Protein AF-A0A2W2F2C0-F1 (afdb_monomer)

Foldseek 3Di:
DPDPPDQQDLVVCCVVVVHDSVVCVDPPNVVVSVVVNVCNVCVVVVCVVVVVDDDPVRVVVVVVVVVVVVVVVVVVVVVVVVVVVVVVVVVVCVVVVVVVVVVVVVVVVVVVVVVVVVVVVVVVVVVVVVVVVVVVVVVVVVVVVVVVVVCVVPPPDPPPDPPDDDDDDDDDDD

Secondary structure (DSSP, 8-state):
---TTS---HHHHHHHHT--HHHHTSTTHHHHHHHHHHHHHHHHHHHHHTT-S--HHHHHHHHHHHHHHHHHHHHHHHHHHHHHHHHHHHHHHHHHHHHHHHHHHHHHHHHHHHHHHHHHHHHHHHHHHHHHHHHHHHHHHHHHHHHHHHHHHTS--S-S-SS-----------

Structure (mmCIF, N/CA/C/O backbone):
data_AF-A0A2W2F2C0-F1
#
_entry.id   AF-A0A2W2F2C0-F1
#
loop_
_atom_site.group_PDB
_atom_site.id
_atom_site.type_symbol
_atom_site.label_atom_id
_atom_site.label_alt_id
_atom_site.label_comp_id
_atom_site.label_asym_id
_atom_site.label_entity_id
_atom_site.label_seq_id
_atom_site.pdbx_PDB_ins_code
_atom_site.Cartn_x
_atom_site.Cartn_y
_atom_site.Cartn_z
_atom_site.occupancy
_atom_site.B_iso_or_equiv
_atom_site.auth_seq_id
_atom_site.auth_comp_id
_atom_site.auth_asym_id
_atom_site.auth_atom_id
_atom_site.pdbx_PDB_model_num
ATOM 1 N N . MET A 1 1 ? -12.222 7.200 67.968 1.00 40.12 1 MET A N 1
ATOM 2 C CA . MET A 1 1 ? -13.544 7.334 67.330 1.00 40.12 1 MET A CA 1
ATOM 3 C C . MET A 1 1 ? -13.789 5.967 66.723 1.00 40.12 1 MET A C 1
ATOM 5 O O . MET A 1 1 ? -12.888 5.513 66.036 1.00 40.12 1 MET A O 1
ATOM 9 N N . LEU A 1 2 ? -14.840 5.236 67.111 1.00 47.69 2 LEU A N 1
ATOM 10 C CA . LEU A 1 2 ? -15.129 3.963 66.440 1.00 47.69 2 LEU A CA 1
ATOM 11 C C . LEU A 1 2 ? -15.530 4.327 65.010 1.00 47.69 2 LEU A C 1
ATOM 13 O O . LEU A 1 2 ? -16.511 5.050 64.831 1.00 47.69 2 LEU A O 1
ATOM 17 N N . ASP A 1 3 ? -14.733 3.914 64.030 1.00 45.66 3 ASP A N 1
ATOM 18 C CA . ASP A 1 3 ? -15.129 4.013 62.632 1.00 45.66 3 ASP A CA 1
ATOM 19 C C . ASP A 1 3 ? -16.393 3.166 62.450 1.00 45.66 3 ASP A C 1
ATOM 21 O O . ASP A 1 3 ? -16.536 2.104 63.059 1.00 45.66 3 ASP A O 1
ATOM 25 N N . ALA A 1 4 ? -17.338 3.647 61.641 1.00 54.66 4 ALA A N 1
ATOM 26 C CA . ALA A 1 4 ? -18.692 3.096 61.516 1.00 54.66 4 ALA A CA 1
ATOM 27 C C . ALA A 1 4 ? -18.769 1.623 61.034 1.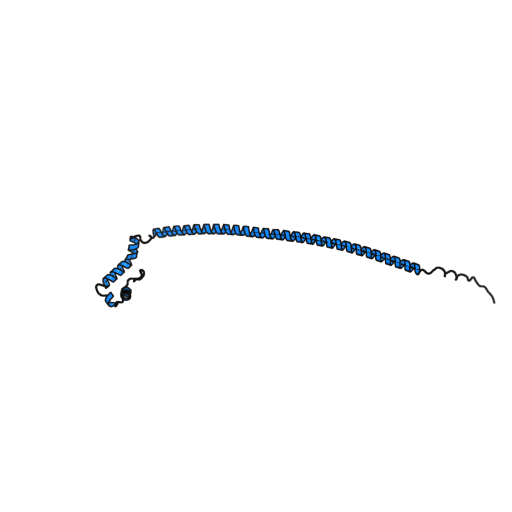00 54.66 4 ALA A C 1
ATOM 29 O O . ALA A 1 4 ? -19.865 1.097 60.862 1.00 54.66 4 ALA A O 1
ATOM 30 N N . ALA A 1 5 ? -17.630 0.958 60.824 1.00 56.72 5 ALA A N 1
ATOM 31 C CA . ALA A 1 5 ? -17.511 -0.405 60.317 1.00 56.72 5 ALA A CA 1
ATOM 32 C C . ALA A 1 5 ? -17.050 -1.448 61.359 1.00 56.72 5 ALA A C 1
ATOM 34 O O . ALA A 1 5 ? -17.095 -2.640 61.055 1.00 56.72 5 ALA A O 1
ATOM 35 N N . ASP A 1 6 ? -16.635 -1.052 62.570 1.00 70.88 6 ASP A N 1
ATOM 36 C CA . ASP A 1 6 ? -16.140 -2.014 63.566 1.00 70.88 6 ASP A CA 1
ATOM 37 C C . ASP A 1 6 ? -17.275 -2.607 64.432 1.00 70.88 6 ASP A C 1
ATOM 39 O O . ASP A 1 6 ? -18.140 -1.874 64.933 1.00 70.88 6 ASP A O 1
ATOM 43 N N . PRO A 1 7 ? -17.301 -3.939 64.655 1.00 78.38 7 PRO A N 1
ATOM 44 C CA . PRO A 1 7 ? -18.329 -4.574 65.470 1.00 78.38 7 PRO A CA 1
ATOM 45 C C . PRO A 1 7 ? -18.177 -4.174 66.943 1.00 78.38 7 PRO A C 1
ATOM 47 O O . PRO A 1 7 ? -17.118 -4.353 67.557 1.00 78.38 7 PRO A O 1
ATOM 50 N N . ILE A 1 8 ? -19.262 -3.671 67.537 1.00 82.81 8 ILE A N 1
ATOM 51 C CA . ILE A 1 8 ? -19.337 -3.369 68.964 1.00 82.81 8 ILE A CA 1
ATOM 52 C C . ILE A 1 8 ? -19.198 -4.699 69.704 1.00 82.81 8 ILE A C 1
ATOM 54 O O . ILE A 1 8 ? -20.028 -5.595 69.597 1.00 82.81 8 ILE A O 1
ATOM 58 N N . THR A 1 9 ? -18.105 -4.848 70.441 1.00 86.88 9 THR A N 1
ATOM 59 C CA . THR A 1 9 ? -17.832 -6.013 71.286 1.00 86.88 9 THR A CA 1
ATOM 60 C C . THR A 1 9 ? -17.214 -5.539 72.591 1.00 86.88 9 THR A C 1
ATOM 62 O O . THR A 1 9 ? -16.567 -4.492 72.634 1.00 86.88 9 THR A O 1
ATOM 65 N N . PHE A 1 10 ? -17.348 -6.328 73.657 1.00 85.38 10 PHE A N 1
ATOM 66 C CA . PHE A 1 10 ? -16.730 -6.032 74.956 1.00 85.38 10 PHE A CA 1
ATOM 67 C C . PHE A 1 10 ? -15.228 -5.730 74.836 1.00 85.38 10 PHE A C 1
ATOM 69 O O . PHE A 1 10 ? -14.727 -4.775 75.427 1.00 85.38 10 PHE A O 1
ATOM 76 N N . ALA A 1 11 ? -14.513 -6.499 74.011 1.00 85.69 11 ALA A N 1
ATOM 77 C CA . ALA A 1 11 ? -13.087 -6.300 73.770 1.00 85.69 11 ALA A CA 1
ATOM 78 C C . ALA A 1 11 ? -12.789 -4.995 73.011 1.00 85.69 11 ALA A C 1
ATOM 80 O O . ALA A 1 11 ? -11.823 -4.304 73.342 1.00 85.69 11 ALA A O 1
ATOM 81 N N . ALA A 1 12 ? -13.614 -4.639 72.021 1.00 84.56 12 ALA A N 1
ATOM 82 C CA . ALA A 1 12 ? -13.472 -3.385 71.285 1.00 84.56 12 ALA A CA 1
ATOM 83 C C . ALA A 1 12 ? -13.727 -2.171 72.190 1.00 84.56 12 ALA A C 1
ATOM 85 O O . ALA A 1 12 ? -12.943 -1.222 72.179 1.00 84.56 12 ALA A O 1
ATOM 86 N N . VAL A 1 13 ? -14.759 -2.232 73.038 1.00 86.12 13 VAL A N 1
ATOM 87 C CA . VAL A 1 13 ? -15.085 -1.162 73.992 1.00 86.12 13 VAL A CA 1
ATOM 88 C C . VAL A 1 13 ? -13.973 -0.994 75.031 1.00 86.12 13 VAL A C 1
ATOM 90 O O . VAL A 1 13 ? -13.520 0.129 75.250 1.00 86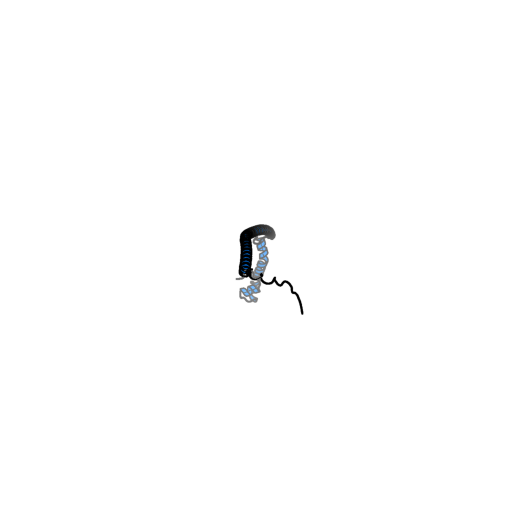.12 13 VAL A O 1
ATOM 93 N N . ALA A 1 14 ? -13.459 -2.091 75.604 1.00 85.62 14 ALA A N 1
ATOM 94 C CA . ALA A 1 14 ? -12.345 -2.055 76.559 1.00 85.62 14 ALA A CA 1
ATOM 95 C C . ALA A 1 14 ? -11.095 -1.391 75.960 1.00 85.62 14 ALA A C 1
ATOM 97 O O . ALA A 1 14 ? -10.494 -0.497 76.558 1.00 85.62 14 ALA A O 1
ATOM 98 N N . ARG A 1 15 ? -10.738 -1.797 74.734 1.00 85.19 15 ARG A N 1
ATOM 99 C CA . ARG A 1 15 ? -9.576 -1.281 74.004 1.00 85.19 15 ARG A CA 1
ATOM 100 C C . ARG A 1 15 ? -9.729 0.200 73.663 1.00 85.19 15 ARG A C 1
ATOM 102 O O . ARG A 1 15 ? -8.793 0.969 73.866 1.00 85.19 15 ARG A O 1
ATOM 109 N N . GLN A 1 16 ? -10.898 0.601 73.168 1.00 85.12 16 GLN A N 1
ATOM 110 C CA . GLN A 1 16 ? -11.147 1.968 72.712 1.00 85.12 16 GLN A CA 1
ATOM 111 C C . GLN A 1 16 ? -11.254 2.960 73.874 1.00 85.12 16 GLN A C 1
ATOM 113 O O . GLN A 1 16 ? -10.740 4.075 73.775 1.00 85.12 16 GLN A O 1
ATOM 118 N N . ALA A 1 17 ? -11.897 2.558 74.971 1.00 85.12 17 ALA A N 1
ATOM 119 C CA . ALA A 1 17 ? -12.020 3.374 76.175 1.00 85.12 17 ALA A CA 1
ATOM 120 C C . ALA A 1 17 ? -10.771 3.309 77.074 1.00 85.12 17 ALA A C 1
ATOM 122 O O . ALA A 1 17 ? -10.697 4.040 78.057 1.00 85.12 17 ALA A O 1
ATOM 123 N N . LYS A 1 18 ? -9.779 2.468 76.729 1.00 86.38 18 LYS A N 1
ATOM 124 C CA . LYS A 1 18 ? -8.557 2.216 77.516 1.00 86.38 18 LYS A CA 1
ATOM 125 C C . LYS A 1 18 ? -8.862 1.809 78.963 1.00 86.38 18 LYS A C 1
ATOM 127 O O . LYS A 1 18 ? -8.175 2.225 79.893 1.00 86.38 18 LYS A O 1
ATOM 132 N N . VAL A 1 19 ? -9.897 0.995 79.144 1.00 88.06 19 VAL A N 1
ATOM 133 C CA . VAL A 1 19 ? -10.328 0.486 80.452 1.00 88.06 19 VAL A CA 1
ATOM 134 C C . VAL A 1 19 ? -10.021 -1.001 80.583 1.00 88.06 19 VAL A C 1
ATOM 136 O O . VAL A 1 19 ? -9.857 -1.712 79.590 1.00 88.06 19 VAL A O 1
ATOM 139 N N . SER A 1 20 ? -9.936 -1.484 81.822 1.00 85.31 20 SER A N 1
ATOM 140 C CA . SER A 1 20 ? -9.737 -2.907 82.083 1.00 85.31 20 SER A CA 1
ATOM 141 C C . SER A 1 20 ? -10.951 -3.715 81.619 1.00 85.31 20 SER A C 1
ATOM 143 O O . SER A 1 20 ? -12.096 -3.287 81.763 1.00 85.31 20 SER A O 1
ATOM 145 N N . THR A 1 21 ? -10.709 -4.921 81.100 1.00 82.69 21 THR A N 1
ATOM 146 C CA . THR A 1 21 ? -11.768 -5.836 80.643 1.00 82.69 21 THR A CA 1
ATOM 147 C C . THR A 1 21 ? -12.803 -6.110 81.736 1.00 82.69 21 THR A C 1
ATOM 149 O O . THR A 1 21 ? -13.981 -6.261 81.438 1.00 82.69 21 THR A O 1
ATOM 152 N N . TRP A 1 22 ? -12.387 -6.115 83.005 1.00 85.38 22 TRP A N 1
ATOM 153 C CA . TRP A 1 22 ? -13.271 -6.347 84.148 1.00 85.38 22 TRP A CA 1
ATOM 154 C C . TRP A 1 22 ? -14.318 -5.236 84.332 1.00 85.38 22 TRP A C 1
ATOM 156 O O . TRP A 1 22 ? -15.466 -5.533 84.640 1.00 85.38 22 TRP A O 1
ATOM 166 N N . LEU A 1 23 ? -13.965 -3.973 84.050 1.00 84.50 23 LEU A N 1
ATOM 167 C CA . LEU A 1 23 ? -14.891 -2.837 84.152 1.00 84.50 23 LEU A CA 1
ATOM 168 C C . LEU A 1 23 ? -16.011 -2.902 83.103 1.00 84.50 23 LEU A C 1
ATOM 170 O O . LEU A 1 23 ? -17.126 -2.458 83.344 1.00 84.50 23 LEU A O 1
ATOM 174 N N . VAL A 1 24 ? -15.724 -3.486 81.942 1.00 85.56 24 VAL A N 1
ATOM 175 C CA . VAL A 1 24 ? -16.688 -3.633 80.842 1.00 85.56 24 VAL A CA 1
ATOM 176 C C . VAL A 1 24 ? -17.744 -4.706 81.155 1.00 85.56 24 VAL A C 1
ATOM 178 O O . VAL A 1 24 ? -18.848 -4.665 80.619 1.00 85.56 24 VAL A O 1
ATOM 181 N N . TYR A 1 25 ? -17.429 -5.635 82.062 1.00 87.31 25 TYR A N 1
ATOM 182 C CA . TYR A 1 25 ? -18.364 -6.635 82.588 1.00 87.31 25 TYR A CA 1
ATOM 183 C C . TYR A 1 25 ? -19.029 -6.221 83.908 1.00 87.31 25 TYR A C 1
ATOM 185 O O . TYR A 1 25 ? -19.814 -6.999 84.450 1.00 87.31 25 TYR A O 1
ATOM 193 N N . ALA A 1 26 ? -18.733 -5.025 84.424 1.00 87.19 26 ALA A N 1
ATOM 194 C CA . ALA A 1 26 ? -19.378 -4.514 85.623 1.00 87.19 26 ALA A CA 1
ATOM 195 C C . ALA A 1 26 ? -20.871 -4.247 85.375 1.00 87.19 26 ALA A C 1
ATOM 197 O O . ALA A 1 26 ? -21.286 -3.870 84.272 1.00 87.19 26 ALA A O 1
ATOM 198 N N . GLU A 1 27 ? -21.661 -4.430 86.429 1.00 76.06 27 GLU A N 1
ATOM 199 C CA . GLU A 1 27 ? -23.097 -4.161 86.435 1.00 76.06 27 GLU A CA 1
ATOM 200 C C . GLU A 1 27 ? -23.360 -2.684 86.093 1.00 76.06 27 GLU A C 1
ATOM 202 O O . GLU A 1 27 ? -22.660 -1.779 86.552 1.00 76.06 27 GLU A O 1
ATOM 207 N N . GLY A 1 28 ? -24.320 -2.437 85.207 1.00 81.50 28 GLY A N 1
ATOM 208 C CA . GLY A 1 28 ? -24.605 -1.140 84.601 1.00 81.50 28 GLY A CA 1
ATOM 209 C C . GLY A 1 28 ? -23.916 -0.945 83.248 1.00 81.50 28 GLY A C 1
ATOM 210 O O . GLY A 1 28 ? -24.564 -0.528 82.290 1.00 81.50 28 GLY A O 1
ATOM 211 N N . VAL A 1 29 ? -22.620 -1.244 83.119 1.00 83.62 29 VAL A N 1
ATOM 212 C CA . VAL A 1 29 ? -21.870 -1.035 81.860 1.00 83.62 29 VAL A CA 1
ATOM 213 C C . VAL A 1 29 ? -22.138 -2.162 80.868 1.00 83.62 29 VAL A C 1
ATOM 215 O O . VAL A 1 29 ? -22.337 -1.915 79.674 1.00 83.62 29 VAL A O 1
ATOM 218 N N . ARG A 1 30 ? -22.199 -3.396 81.371 1.00 86.69 30 ARG A N 1
ATOM 219 C CA . ARG A 1 30 ? -22.478 -4.589 80.575 1.00 86.69 30 ARG A CA 1
ATOM 220 C C . ARG A 1 30 ? -23.792 -4.464 79.806 1.00 86.69 30 ARG A C 1
ATOM 222 O O . ARG A 1 30 ? -23.822 -4.716 78.606 1.00 86.69 30 ARG A O 1
ATOM 229 N N . GLU A 1 31 ? -24.859 -4.024 80.464 1.00 85.88 31 GLU A N 1
ATOM 230 C CA . GLU A 1 31 ? -26.200 -3.914 79.887 1.00 85.88 31 GLU A CA 1
ATOM 231 C C . GLU A 1 31 ? -26.235 -2.882 78.758 1.00 85.88 31 GLU A C 1
ATOM 233 O O . GLU A 1 31 ? -26.890 -3.099 77.741 1.00 85.88 31 GLU A O 1
ATOM 238 N N . HIS A 1 32 ? -25.496 -1.779 78.897 1.00 84.62 32 HIS A N 1
ATOM 239 C CA . HIS A 1 32 ? -25.416 -0.749 77.861 1.00 84.62 32 HIS A CA 1
ATOM 240 C C . HIS A 1 32 ? -24.660 -1.250 76.630 1.00 84.62 32 HIS A C 1
ATOM 242 O O . HIS A 1 32 ? -25.055 -0.953 75.502 1.00 84.62 32 HIS A O 1
ATOM 248 N N . ILE A 1 33 ? -23.613 -2.051 76.831 1.00 84.38 33 ILE A N 1
ATOM 249 C CA . ILE A 1 33 ? -22.855 -2.660 75.736 1.00 84.38 33 ILE A CA 1
ATOM 250 C C . ILE A 1 33 ? -23.691 -3.736 75.049 1.00 84.38 33 ILE A C 1
ATOM 252 O O . ILE A 1 33 ? -23.786 -3.727 73.827 1.00 84.38 33 ILE A O 1
ATOM 256 N N . GLU A 1 34 ? -24.381 -4.598 75.798 1.00 86.81 34 GLU A N 1
ATOM 257 C CA . GLU A 1 34 ? -25.298 -5.591 75.226 1.00 86.81 34 GLU A CA 1
ATOM 258 C C . GLU A 1 34 ? -26.453 -4.928 74.457 1.00 86.81 34 GLU A C 1
ATOM 260 O O . GLU A 1 34 ? -26.835 -5.396 73.384 1.00 86.81 34 GLU A O 1
ATOM 265 N N . GLN A 1 35 ? -26.997 -3.814 74.956 1.00 84.00 35 GLN A N 1
ATOM 266 C CA . GLN A 1 35 ? -28.013 -3.035 74.243 1.00 84.00 35 GLN A CA 1
ATOM 267 C C . GLN A 1 35 ? -27.455 -2.380 72.975 1.00 84.00 35 GLN A C 1
ATOM 269 O O . GLN A 1 35 ? -28.128 -2.390 71.945 1.00 84.00 35 GLN A O 1
ATOM 274 N N . ALA A 1 36 ? -26.237 -1.837 73.016 1.00 82.94 36 ALA A N 1
ATOM 275 C CA . ALA A 1 36 ? -25.579 -1.265 71.844 1.00 82.94 36 ALA A CA 1
ATOM 276 C C . ALA A 1 36 ? -25.277 -2.335 70.780 1.00 82.94 36 ALA A C 1
ATOM 278 O O . ALA A 1 36 ? -25.522 -2.103 69.598 1.00 82.94 36 ALA A O 1
ATOM 279 N N . MET A 1 37 ? -24.843 -3.528 71.200 1.00 84.19 37 MET A N 1
ATOM 280 C CA . MET A 1 37 ? -24.651 -4.690 70.326 1.00 84.19 37 MET A CA 1
ATOM 281 C C . MET A 1 37 ? -25.955 -5.111 69.643 1.00 84.19 37 MET A C 1
ATOM 283 O O . MET A 1 37 ? -25.976 -5.315 68.432 1.00 84.19 37 MET A O 1
ATOM 287 N N . LYS A 1 38 ? -27.061 -5.187 70.398 1.00 83.56 38 LYS A N 1
ATOM 288 C CA . LYS A 1 38 ? -28.390 -5.494 69.843 1.00 83.56 38 LYS A CA 1
ATOM 289 C C . LYS A 1 38 ? -28.835 -4.438 68.827 1.00 83.56 38 LYS A C 1
ATOM 291 O O . LYS A 1 38 ? -29.233 -4.786 67.724 1.00 83.56 38 LYS A O 1
ATOM 296 N N . ARG A 1 39 ? -28.667 -3.149 69.142 1.00 79.88 39 ARG A N 1
ATOM 297 C CA . ARG A 1 39 ? -28.996 -2.047 68.218 1.00 79.88 39 ARG A CA 1
ATOM 298 C C . ARG A 1 39 ? -28.167 -2.080 66.930 1.00 79.88 39 ARG A C 1
ATOM 300 O O . ARG A 1 39 ? -28.717 -1.796 65.874 1.00 79.88 39 ARG A O 1
ATOM 307 N N . GLN A 1 40 ? -26.880 -2.434 66.994 1.00 79.69 40 GLN A N 1
ATOM 308 C CA . GLN A 1 40 ? -26.039 -2.580 65.798 1.00 79.69 40 GLN A CA 1
ATOM 309 C C . GLN A 1 40 ? -26.450 -3.795 64.953 1.00 79.69 40 GLN A C 1
ATOM 311 O O . GLN A 1 40 ? -26.448 -3.710 63.729 1.00 79.69 40 GLN A O 1
ATOM 316 N N . ALA A 1 41 ? -26.845 -4.902 65.587 1.00 78.69 41 ALA A N 1
ATOM 317 C CA . ALA A 1 41 ? -27.360 -6.078 64.884 1.00 78.69 41 ALA A CA 1
ATOM 318 C C . ALA A 1 41 ? -28.718 -5.813 64.202 1.00 78.69 41 ALA A C 1
ATOM 320 O O . ALA A 1 41 ? -28.968 -6.326 63.112 1.00 78.69 41 ALA A O 1
ATOM 321 N N . ASP A 1 42 ? -29.562 -4.974 64.808 1.00 76.00 42 ASP A N 1
ATOM 322 C CA . ASP A 1 42 ? -30.883 -4.606 64.284 1.00 76.00 42 ASP A CA 1
ATOM 323 C C . ASP A 1 42 ? -30.845 -3.436 63.275 1.00 76.00 42 ASP A C 1
ATOM 325 O O . ASP A 1 42 ? -31.810 -3.220 62.535 1.00 76.00 42 ASP A O 1
ATOM 329 N N . ALA A 1 43 ? -29.734 -2.694 63.199 1.00 70.12 43 ALA A N 1
ATOM 330 C CA . ALA A 1 43 ? -29.526 -1.572 62.278 1.00 70.12 43 ALA A CA 1
ATOM 331 C C . ALA A 1 43 ? -29.840 -1.883 60.795 1.00 70.12 43 ALA A C 1
ATOM 333 O O . ALA A 1 43 ? -30.621 -1.131 60.208 1.00 70.12 43 ALA A O 1
ATOM 334 N N . PRO A 1 44 ? -29.362 -2.988 60.178 1.00 66.69 44 PRO A N 1
ATOM 335 C CA . PRO A 1 44 ? -29.665 -3.289 58.772 1.00 66.69 44 PRO A CA 1
ATOM 336 C C . PRO A 1 44 ? -31.161 -3.518 58.499 1.00 66.69 44 PRO A C 1
ATOM 338 O O . PRO A 1 44 ? -31.660 -3.172 57.428 1.00 66.69 44 PRO A O 1
ATOM 341 N N . LEU A 1 45 ? -31.912 -4.058 59.466 1.00 63.34 45 LEU A N 1
ATOM 342 C CA . LEU A 1 45 ? -33.369 -4.204 59.355 1.00 63.34 45 LEU A CA 1
ATOM 343 C C . LEU A 1 45 ? -34.083 -2.854 59.508 1.00 63.34 45 LEU A C 1
ATOM 345 O O . LEU A 1 45 ? -35.126 -2.621 58.890 1.00 63.34 45 LEU A O 1
ATOM 349 N N . HIS A 1 46 ? -33.524 -1.954 60.317 1.00 61.72 46 HIS A N 1
ATOM 350 C CA . HIS A 1 46 ? -34.054 -0.610 60.511 1.00 61.72 46 HIS A CA 1
ATOM 351 C C . HIS A 1 46 ? -33.831 0.290 59.292 1.00 61.72 46 HIS A C 1
ATOM 353 O O . HIS A 1 46 ? -34.750 1.004 58.897 1.00 61.72 46 HIS A O 1
ATOM 359 N N . GLU A 1 47 ? -32.666 0.205 58.651 1.00 61.84 47 GLU A N 1
ATOM 360 C CA . GLU A 1 47 ? -32.340 0.936 57.420 1.00 61.84 47 GLU A CA 1
ATOM 361 C C . GLU A 1 47 ? -33.200 0.488 56.229 1.00 61.84 47 GLU A C 1
ATOM 363 O O . GLU A 1 47 ? -33.633 1.319 55.428 1.00 61.84 47 GLU A O 1
ATOM 368 N N . GLN A 1 48 ? -33.521 -0.808 56.141 1.00 59.97 48 GLN A N 1
ATOM 369 C CA . GLN A 1 48 ? -34.476 -1.342 55.160 1.00 59.97 48 GLN A CA 1
ATOM 370 C C . GLN A 1 48 ? -35.902 -0.829 55.398 1.00 59.97 48 GLN A C 1
ATOM 372 O O . GLN A 1 48 ? -36.587 -0.449 54.450 1.00 59.97 48 GLN A O 1
ATOM 377 N N . ARG A 1 49 ? -36.358 -0.768 56.658 1.00 60.34 49 ARG A N 1
ATOM 378 C CA . ARG A 1 49 ? -37.688 -0.233 57.013 1.00 60.34 49 ARG A CA 1
ATOM 379 C C . ARG A 1 49 ? -37.791 1.286 56.862 1.00 60.34 49 ARG A C 1
ATOM 381 O O . ARG A 1 49 ? -38.873 1.782 56.571 1.00 60.34 49 ARG A O 1
ATOM 388 N N . ALA A 1 50 ? -36.689 2.010 57.045 1.00 63.44 50 ALA A N 1
ATOM 389 C CA . ALA A 1 50 ? -36.609 3.461 56.876 1.00 63.44 50 ALA A CA 1
ATOM 390 C C . ALA A 1 50 ? -36.443 3.903 55.407 1.00 63.44 50 ALA A C 1
ATOM 392 O O . ALA A 1 50 ? -36.386 5.100 55.141 1.00 63.44 50 ALA A O 1
ATOM 393 N N . GLY A 1 51 ? -36.350 2.962 54.456 1.00 60.31 51 GLY A N 1
ATOM 394 C CA . GLY A 1 51 ? -36.165 3.266 53.032 1.00 60.31 51 GLY A CA 1
ATOM 395 C C . GLY A 1 51 ? -34.780 3.823 52.682 1.00 60.31 51 GLY A C 1
ATOM 396 O O . GLY A 1 51 ? -34.600 4.372 51.600 1.00 60.31 51 GLY A O 1
ATOM 397 N N . LEU A 1 52 ? -33.801 3.685 53.583 1.00 66.25 52 LEU A N 1
ATOM 398 C CA . LEU A 1 52 ? -32.426 4.171 53.403 1.00 66.25 52 LEU A CA 1
ATOM 399 C C . LEU A 1 52 ? -31.565 3.211 52.565 1.00 66.25 52 LEU A C 1
ATOM 401 O O . LEU A 1 52 ? -30.451 3.555 52.180 1.00 66.25 52 LEU A O 1
ATOM 405 N N . THR A 1 53 ? -32.081 2.018 52.256 1.00 63.22 53 THR A N 1
ATOM 406 C CA . THR A 1 53 ? -31.442 1.033 51.375 1.00 63.22 53 THR A CA 1
ATOM 407 C C . THR A 1 53 ? -32.374 0.667 50.220 1.00 63.22 53 THR A C 1
ATOM 409 O O . THR A 1 53 ? -33.585 0.520 50.400 1.00 63.22 53 THR A O 1
ATOM 412 N N . ALA A 1 54 ? -31.813 0.549 49.012 1.00 68.25 54 ALA A N 1
ATOM 413 C CA . ALA A 1 54 ? -32.576 0.197 47.818 1.00 68.25 54 ALA A CA 1
ATOM 414 C C . ALA A 1 54 ? -33.221 -1.185 47.985 1.00 68.25 54 ALA A C 1
ATOM 416 O O . ALA A 1 54 ? -32.558 -2.156 48.360 1.00 68.25 54 ALA A O 1
ATOM 417 N N . SER A 1 55 ? -34.521 -1.283 47.698 1.00 77.75 55 SER A N 1
ATOM 418 C CA . SER A 1 55 ? -35.228 -2.554 47.828 1.00 77.75 55 SER A CA 1
ATOM 419 C C . SER A 1 55 ? -34.687 -3.585 46.822 1.00 77.75 55 SER A C 1
ATOM 421 O O . SER A 1 55 ? -34.256 -3.218 45.722 1.00 77.75 55 SER A O 1
ATOM 423 N N . PRO A 1 56 ? -34.769 -4.893 47.124 1.00 80.00 56 PRO A N 1
ATOM 424 C CA . PRO A 1 56 ? -34.357 -5.947 46.194 1.00 80.00 56 PRO A CA 1
ATOM 425 C C . PRO A 1 56 ? -35.071 -5.890 44.834 1.00 80.00 56 PRO A C 1
ATOM 427 O O . PRO A 1 56 ? -34.536 -6.371 43.838 1.00 80.00 56 PRO A O 1
ATOM 430 N N . ALA A 1 57 ? -36.280 -5.321 44.783 1.00 82.69 57 ALA A N 1
ATOM 431 C CA . ALA A 1 57 ? -37.010 -5.096 43.540 1.00 82.69 57 ALA A CA 1
ATOM 432 C C . ALA A 1 57 ? -36.386 -3.957 42.717 1.00 82.69 57 ALA A C 1
ATOM 434 O O . ALA A 1 57 ? -36.157 -4.146 41.528 1.00 82.69 57 ALA A O 1
ATOM 435 N N . SER A 1 58 ? -36.027 -2.833 43.353 1.00 81.06 58 SER A N 1
ATOM 436 C CA . SER A 1 58 ? -35.338 -1.713 42.689 1.00 81.06 58 SER A CA 1
ATOM 437 C C . SER A 1 58 ? -34.009 -2.157 42.083 1.00 81.06 58 SER A C 1
ATOM 439 O O . SER A 1 58 ? -33.750 -1.905 40.914 1.00 81.06 58 SER A O 1
ATOM 441 N N . LEU A 1 59 ? -33.209 -2.913 42.842 1.00 88.12 59 LEU A N 1
ATOM 442 C CA . LEU A 1 59 ? -31.910 -3.407 42.378 1.00 88.12 59 LEU A CA 1
ATOM 443 C C . LEU A 1 59 ? -32.022 -4.348 41.169 1.00 88.12 59 LEU A C 1
ATOM 445 O O . LEU A 1 59 ? -31.134 -4.364 40.320 1.00 88.12 59 LEU A O 1
ATOM 449 N N . ARG A 1 60 ? -33.098 -5.142 41.072 1.00 88.38 60 ARG A N 1
ATOM 450 C CA . ARG A 1 60 ? -33.353 -5.989 39.895 1.00 88.38 60 ARG A CA 1
ATOM 451 C C . ARG A 1 60 ? -33.693 -5.149 38.671 1.00 88.38 60 ARG A C 1
ATOM 453 O O . ARG A 1 60 ? -33.128 -5.406 37.613 1.00 88.38 60 ARG A O 1
ATOM 460 N N . THR A 1 61 ? -34.546 -4.141 38.833 1.00 92.75 61 THR A N 1
ATOM 461 C CA . THR A 1 61 ? -34.898 -3.204 37.759 1.00 92.75 61 THR A CA 1
ATOM 462 C C . THR A 1 61 ? -33.670 -2.442 37.262 1.00 92.75 61 THR A C 1
ATOM 464 O O . THR A 1 61 ? -33.426 -2.391 36.059 1.00 92.75 61 THR A O 1
ATOM 467 N N . ASP A 1 62 ? -32.845 -1.920 38.172 1.00 85.00 62 ASP A N 1
ATOM 468 C CA . ASP A 1 62 ? -31.617 -1.198 37.819 1.00 85.00 62 ASP A CA 1
ATOM 469 C C . ASP A 1 62 ? -30.619 -2.108 37.090 1.00 85.00 62 ASP A C 1
ATOM 471 O O . ASP A 1 62 ? -29.957 -1.699 36.135 1.00 85.00 62 ASP A O 1
ATOM 475 N N . LEU A 1 63 ? -30.541 -3.378 37.494 1.00 93.94 63 LEU A N 1
ATOM 476 C CA . LEU A 1 63 ? -29.694 -4.374 36.848 1.00 93.94 63 LEU A CA 1
ATOM 477 C C . LEU A 1 63 ? -30.200 -4.747 35.447 1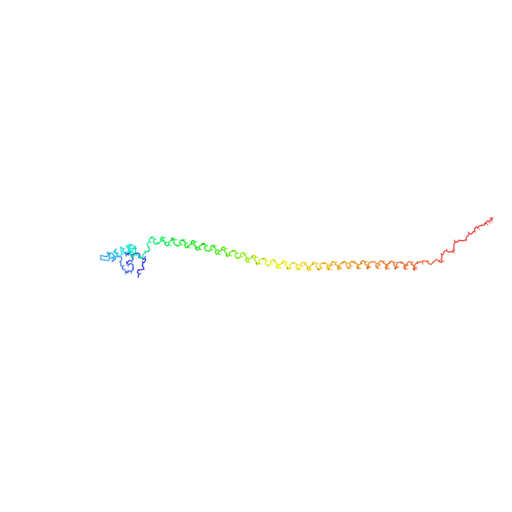.00 93.94 63 LEU A C 1
ATOM 479 O O . LEU A 1 63 ? -29.387 -4.930 34.538 1.00 93.94 63 LEU A O 1
ATOM 483 N N . GLU A 1 64 ? -31.513 -4.855 35.244 1.00 94.06 64 GLU A N 1
ATOM 484 C CA . GLU A 1 64 ? -32.104 -5.057 33.916 1.00 94.06 64 GLU A CA 1
ATOM 485 C C . GLU A 1 64 ? -31.845 -3.855 33.002 1.00 94.06 64 GLU A C 1
ATOM 487 O O . GLU A 1 64 ? -31.341 -4.037 31.890 1.00 94.06 64 GLU A O 1
ATOM 492 N N . LEU A 1 65 ? -32.050 -2.635 33.505 1.00 95.31 65 LEU A N 1
ATOM 493 C CA . LEU A 1 65 ? -31.757 -1.403 32.774 1.00 95.31 65 LEU A CA 1
ATOM 494 C C . LEU A 1 65 ? -30.276 -1.315 32.382 1.00 95.31 65 LEU A C 1
ATOM 496 O O . LEU A 1 65 ? -29.951 -1.043 31.224 1.00 95.31 65 LEU A O 1
ATOM 500 N N . ALA A 1 66 ? -29.368 -1.609 33.315 1.00 89.44 66 ALA A N 1
ATOM 501 C CA . ALA A 1 66 ? -27.934 -1.620 33.049 1.00 89.44 66 ALA A CA 1
ATOM 502 C C . ALA A 1 66 ? -27.557 -2.683 32.005 1.00 89.44 66 ALA A C 1
ATOM 504 O O . ALA A 1 66 ? -26.732 -2.433 31.123 1.00 89.44 66 ALA A O 1
ATOM 505 N N . ARG A 1 67 ? -28.170 -3.873 32.054 1.00 93.81 67 ARG A N 1
ATOM 506 C CA . ARG A 1 67 ? -27.944 -4.920 31.044 1.00 93.81 67 ARG A CA 1
ATOM 507 C C . ARG A 1 67 ? -28.378 -4.468 29.658 1.00 93.81 67 ARG A C 1
ATOM 509 O O . ARG A 1 67 ? -27.659 -4.738 28.694 1.00 93.81 67 ARG A O 1
ATOM 516 N N . ASP A 1 68 ? -29.509 -3.787 29.548 1.00 95.25 68 ASP A N 1
ATOM 517 C CA . ASP A 1 68 ? -30.006 -3.306 28.262 1.00 95.25 68 ASP A CA 1
ATOM 518 C C . ASP A 1 68 ? -29.171 -2.145 27.718 1.00 95.25 68 ASP A C 1
ATOM 520 O O . ASP A 1 68 ? -28.805 -2.166 26.540 1.00 95.25 68 ASP A O 1
ATOM 524 N N . GLN A 1 69 ? -28.727 -1.223 28.573 1.00 92.94 69 GLN A N 1
ATOM 525 C CA . GLN A 1 69 ? -27.755 -0.192 28.194 1.00 92.94 69 GLN A CA 1
ATOM 526 C C . GLN A 1 69 ? -26.438 -0.805 27.701 1.00 92.94 69 GLN A C 1
ATOM 528 O O . GLN A 1 69 ? -25.908 -0.400 26.667 1.00 92.94 69 GLN A O 1
ATOM 533 N N . ILE A 1 70 ? -25.921 -1.840 28.372 1.00 94.19 70 ILE A N 1
ATOM 534 C CA . ILE A 1 70 ? -24.711 -2.544 27.923 1.00 94.19 70 ILE A CA 1
ATOM 535 C C . ILE A 1 70 ? -24.922 -3.188 26.547 1.00 94.19 70 ILE A C 1
ATOM 537 O O . ILE A 1 70 ? -24.006 -3.162 25.720 1.00 94.19 70 ILE A O 1
ATOM 541 N N . LYS A 1 71 ? -26.097 -3.772 26.276 1.00 94.56 71 LYS A N 1
ATOM 542 C CA . LYS A 1 71 ? -26.410 -4.333 24.950 1.00 94.56 71 LYS A CA 1
ATOM 543 C C . LYS A 1 71 ? -26.433 -3.244 23.879 1.00 94.56 71 LYS A C 1
ATOM 545 O O . LYS A 1 71 ? -25.811 -3.430 22.836 1.00 94.56 71 LYS A O 1
ATOM 550 N N . GLN A 1 72 ? -27.090 -2.116 24.146 1.00 94.25 72 GLN A N 1
ATOM 55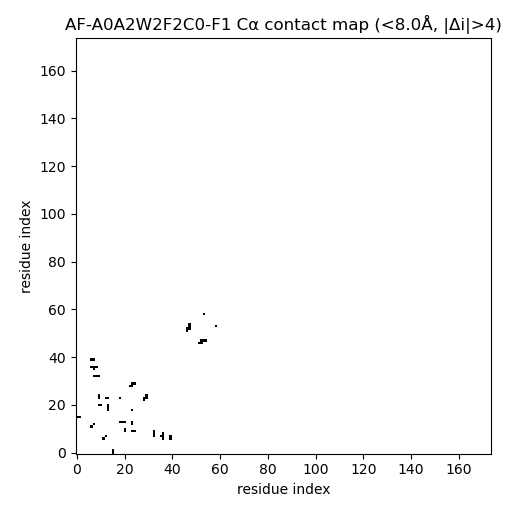1 C CA . GLN A 1 72 ? -27.159 -0.982 23.219 1.00 94.25 72 GLN A CA 1
ATOM 552 C C . GLN A 1 72 ? -25.766 -0.423 22.919 1.00 94.25 72 GLN A C 1
ATOM 554 O O . GLN A 1 72 ? -25.361 -0.369 21.760 1.00 94.25 72 GLN A O 1
ATOM 559 N N . LEU A 1 73 ? -24.973 -0.143 23.955 1.00 94.50 73 LEU A N 1
ATOM 560 C CA . LEU A 1 73 ? -23.606 0.364 23.804 1.00 94.50 73 LEU A CA 1
ATOM 561 C C . LEU A 1 73 ? -22.688 -0.619 23.065 1.00 94.50 73 LEU A C 1
ATOM 563 O O . LEU A 1 73 ? -21.778 -0.211 22.343 1.00 94.50 73 LEU A O 1
ATOM 567 N N . ARG A 1 74 ? -22.893 -1.934 23.225 1.00 94.25 74 ARG A N 1
ATOM 568 C CA . ARG A 1 74 ? -22.176 -2.946 22.431 1.00 94.25 74 ARG A CA 1
ATOM 569 C C . ARG A 1 74 ? -22.567 -2.874 20.958 1.00 94.25 74 ARG A C 1
ATOM 571 O O . ARG A 1 74 ? -21.672 -2.809 20.123 1.00 94.25 74 ARG A O 1
ATOM 578 N N . ALA A 1 75 ? -23.862 -2.816 20.655 1.00 95.12 75 ALA A N 1
ATOM 579 C CA . ALA A 1 75 ? -24.348 -2.712 19.282 1.00 95.12 75 ALA A CA 1
ATOM 580 C C . ALA A 1 75 ? -23.853 -1.430 18.587 1.00 95.12 75 ALA A C 1
ATOM 582 O O . ALA A 1 75 ? -23.390 -1.479 17.448 1.00 95.12 75 ALA A O 1
ATOM 583 N N . GLU A 1 76 ? -23.879 -0.292 19.282 1.00 96.06 76 GLU A N 1
ATOM 584 C CA . GLU A 1 76 ? -23.365 0.981 18.766 1.00 96.06 76 GLU A CA 1
ATOM 585 C C . GLU A 1 76 ? -21.862 0.930 18.506 1.00 96.06 76 GLU A C 1
ATOM 587 O O . GLU A 1 76 ? -21.398 1.313 17.432 1.00 96.06 76 GLU A O 1
ATOM 592 N N . ARG A 1 77 ? -21.092 0.397 19.457 1.00 96.19 77 ARG A N 1
ATOM 593 C CA . ARG A 1 77 ? -19.648 0.201 19.299 1.00 96.19 77 ARG A CA 1
ATOM 594 C C . ARG A 1 77 ? -19.330 -0.696 18.107 1.00 96.19 77 ARG A C 1
ATOM 596 O O . ARG A 1 77 ? -18.401 -0.392 17.361 1.00 96.19 77 ARG A O 1
ATOM 603 N N . ASP A 1 78 ? -20.068 -1.784 17.920 1.00 95.50 78 ASP A N 1
ATOM 604 C CA . ASP A 1 78 ? -19.839 -2.701 16.804 1.00 95.50 78 ASP A CA 1
ATOM 605 C C . ASP A 1 78 ? -20.201 -2.050 15.465 1.00 95.50 78 ASP A C 1
ATOM 607 O O . ASP A 1 78 ? -19.434 -2.167 14.508 1.00 95.50 78 ASP A O 1
ATOM 611 N N . LYS A 1 79 ? -21.282 -1.261 15.415 1.00 95.81 79 LYS A N 1
ATOM 612 C CA . LYS A 1 79 ? -21.640 -0.445 14.246 1.00 95.81 79 LYS A CA 1
ATOM 613 C C . LYS A 1 79 ? -20.553 0.579 13.913 1.00 95.81 79 LYS A C 1
ATOM 615 O O . LYS A 1 79 ? -20.120 0.662 12.766 1.00 95.81 79 LYS A O 1
ATOM 620 N N . LEU A 1 80 ? -20.073 1.325 14.907 1.00 95.06 80 LEU A N 1
ATOM 621 C CA . LEU A 1 80 ? -19.005 2.312 14.727 1.00 95.06 80 LEU A CA 1
ATOM 622 C C . LEU A 1 80 ? -17.702 1.654 14.266 1.00 95.06 80 LEU A C 1
ATOM 624 O O . LEU A 1 80 ? -17.063 2.140 13.337 1.00 95.06 80 LEU A O 1
ATOM 628 N N . ARG A 1 81 ? -17.329 0.515 14.859 1.00 94.25 81 ARG A N 1
ATOM 629 C CA . ARG A 1 81 ? -16.159 -0.265 14.428 1.00 94.25 81 ARG A CA 1
ATOM 630 C C . ARG A 1 81 ? -16.309 -0.790 13.006 1.00 94.25 81 ARG A C 1
ATOM 632 O O . ARG A 1 81 ? -15.333 -0.766 12.263 1.00 94.25 81 ARG A O 1
ATOM 639 N N . GLY A 1 82 ? -17.496 -1.261 12.630 1.00 94.44 82 GLY A N 1
ATOM 640 C CA . GLY A 1 82 ? -17.795 -1.701 11.268 1.00 94.44 82 GLY A CA 1
ATOM 641 C C . GLY A 1 82 ? -17.616 -0.569 10.259 1.00 94.44 82 GLY A C 1
ATOM 642 O O . GLY A 1 82 ? -16.873 -0.723 9.292 1.00 94.44 82 GLY A O 1
ATOM 643 N N . ASN A 1 83 ? -18.209 0.591 10.540 1.00 93.25 83 ASN A N 1
ATOM 644 C CA . ASN A 1 83 ? -18.092 1.777 9.693 1.00 93.25 83 ASN A CA 1
ATOM 645 C C . ASN A 1 83 ? -16.641 2.252 9.566 1.00 93.25 83 ASN A C 1
ATOM 647 O O . ASN A 1 83 ? -16.181 2.510 8.459 1.00 93.25 83 ASN A O 1
ATOM 651 N N . LEU A 1 84 ? -15.903 2.305 10.679 1.00 95.00 84 LEU A N 1
ATOM 652 C CA . LEU A 1 84 ? -14.503 2.719 10.672 1.00 95.00 84 LEU A CA 1
ATOM 653 C C . LEU A 1 84 ? -13.632 1.749 9.864 1.00 95.00 84 LEU A C 1
ATOM 655 O O . LEU A 1 84 ? -12.795 2.189 9.086 1.00 95.00 84 LEU A O 1
ATOM 659 N N . ARG A 1 85 ? -13.839 0.433 10.002 1.00 92.69 85 ARG A N 1
ATOM 660 C CA . ARG A 1 85 ? -13.124 -0.566 9.189 1.00 92.69 85 ARG A CA 1
ATOM 661 C C . ARG A 1 85 ? -13.404 -0.395 7.702 1.00 92.69 85 ARG A C 1
ATOM 663 O O . ARG A 1 85 ? -12.473 -0.487 6.912 1.00 92.69 85 ARG A O 1
ATOM 670 N N . LEU A 1 86 ? -14.658 -0.140 7.329 1.00 94.12 86 LEU A N 1
ATOM 671 C CA . LEU A 1 86 ? -15.029 0.086 5.935 1.00 94.12 86 LEU A CA 1
ATOM 672 C C . LEU A 1 86 ? -14.377 1.360 5.383 1.00 94.12 86 LEU A C 1
ATOM 674 O O . LEU A 1 86 ? -13.783 1.316 4.312 1.00 94.12 86 LEU A O 1
ATOM 678 N N . GLN A 1 87 ? -14.437 2.464 6.130 1.00 92.88 87 GLN A N 1
ATOM 679 C CA . GLN A 1 87 ? -13.816 3.732 5.738 1.00 92.88 87 GLN A CA 1
ATOM 680 C C . GLN A 1 87 ? -12.296 3.614 5.615 1.00 92.88 87 GLN A C 1
ATOM 682 O O . GLN A 1 87 ? -11.733 4.050 4.617 1.00 92.88 87 GLN A O 1
ATOM 687 N N . LEU A 1 88 ? -11.631 2.981 6.585 1.00 90.31 88 LEU A N 1
ATOM 688 C CA . LEU A 1 88 ? -10.188 2.746 6.524 1.00 90.31 88 LEU A CA 1
ATOM 689 C C . LEU A 1 88 ? -9.814 1.831 5.353 1.00 90.31 88 LEU A C 1
ATOM 691 O O . LEU A 1 88 ? -8.815 2.081 4.688 1.00 90.31 88 LEU A O 1
ATOM 695 N N . GLY A 1 89 ? -10.622 0.806 5.066 1.00 89.50 89 GLY A N 1
ATOM 696 C CA . GLY A 1 89 ? -10.435 -0.047 3.892 1.00 89.50 89 GLY A CA 1
ATOM 697 C C . GLY A 1 89 ? -10.532 0.739 2.585 1.00 89.50 89 GLY A C 1
ATOM 698 O O . GLY A 1 89 ? -9.661 0.615 1.732 1.00 89.50 89 GLY A O 1
ATOM 699 N N . GLN A 1 90 ? -11.540 1.606 2.457 1.00 90.25 90 GLN A N 1
ATOM 700 C CA . GLN A 1 90 ? -11.706 2.479 1.290 1.00 90.25 90 GLN A CA 1
ATOM 701 C C . GLN A 1 90 ? -10.549 3.473 1.138 1.00 90.25 90 GLN A C 1
ATOM 703 O O . GLN A 1 90 ? -10.041 3.648 0.037 1.00 90.25 90 GLN A O 1
ATOM 708 N N . GLN A 1 91 ? -10.094 4.087 2.234 1.00 83.69 91 GLN A N 1
ATOM 709 C CA . GLN A 1 91 ? -8.963 5.019 2.210 1.00 83.69 91 GLN A CA 1
ATOM 710 C C . GLN A 1 91 ? -7.651 4.329 1.825 1.00 83.69 91 GLN A C 1
ATOM 712 O O . GLN A 1 91 ? -6.876 4.881 1.048 1.00 83.69 91 GLN A O 1
ATOM 717 N N . LEU A 1 92 ? -7.400 3.123 2.340 1.00 84.94 92 LEU A N 1
ATOM 718 C CA . LEU A 1 92 ? -6.221 2.339 1.969 1.00 84.94 92 LEU A CA 1
ATOM 719 C C . LEU A 1 92 ? -6.251 1.943 0.491 1.00 84.94 92 LEU A C 1
ATOM 721 O O . LEU A 1 92 ? -5.231 2.064 -0.183 1.00 84.94 92 LEU A O 1
ATOM 725 N N . GLU A 1 93 ? -7.410 1.524 -0.017 1.00 86.38 93 GLU A N 1
ATOM 726 C CA . GLU A 1 93 ? -7.584 1.190 -1.431 1.00 86.38 93 GLU A CA 1
ATOM 727 C C . GLU A 1 93 ? -7.389 2.420 -2.328 1.00 86.38 93 GLU A C 1
ATOM 729 O O . GLU A 1 93 ? -6.714 2.347 -3.350 1.00 86.38 93 GLU A O 1
ATOM 734 N N . GLU A 1 94 ? -7.912 3.583 -1.935 1.00 85.94 94 GLU A N 1
ATOM 735 C CA . GLU A 1 94 ? -7.736 4.830 -2.684 1.00 85.94 94 GLU A CA 1
ATOM 736 C C . GLU A 1 94 ? -6.265 5.282 -2.715 1.00 85.94 94 GLU A C 1
ATOM 738 O O . GLU A 1 94 ? -5.759 5.675 -3.765 1.00 85.94 94 GLU A O 1
ATOM 743 N N . ILE A 1 95 ? -5.552 5.193 -1.587 1.00 83.31 95 ILE A N 1
ATOM 744 C CA . ILE A 1 95 ? -4.123 5.535 -1.517 1.00 83.31 95 ILE A CA 1
ATOM 745 C C . ILE A 1 95 ? -3.296 4.540 -2.340 1.00 83.31 95 ILE A C 1
ATOM 747 O O . ILE A 1 95 ? -2.417 4.948 -3.099 1.00 83.31 95 ILE A O 1
ATOM 751 N N . SER A 1 96 ? -3.592 3.243 -2.223 1.00 87.69 96 SER A N 1
ATOM 752 C CA . SER A 1 96 ? -2.900 2.192 -2.973 1.00 87.69 96 SER A CA 1
ATOM 753 C C . SER A 1 96 ? -3.137 2.318 -4.478 1.00 87.69 96 SER A C 1
ATOM 755 O O . SER A 1 96 ? -2.189 2.275 -5.255 1.00 87.69 96 SER A O 1
ATOM 757 N N . SER A 1 97 ? -4.385 2.506 -4.908 1.00 86.12 97 SER A N 1
ATOM 758 C CA . SER A 1 97 ? -4.735 2.629 -6.328 1.00 86.12 97 SER A CA 1
ATOM 759 C C . SER A 1 97 ? -4.120 3.871 -6.975 1.00 86.12 97 SER A C 1
ATOM 761 O O . SER A 1 97 ? -3.580 3.759 -8.074 1.00 86.12 97 SER A O 1
ATOM 763 N N . LYS A 1 98 ? -4.107 5.022 -6.285 1.00 87.44 98 LYS A N 1
ATOM 764 C CA . LYS A 1 98 ? -3.414 6.232 -6.765 1.00 87.44 98 LYS A CA 1
ATOM 765 C C . LYS A 1 98 ? -1.907 6.017 -6.895 1.00 87.44 98 LYS A C 1
ATOM 767 O O . LYS A 1 98 ? -1.359 6.279 -7.960 1.00 87.44 98 LYS A O 1
ATOM 772 N N . GLY A 1 99 ? -1.258 5.465 -5.867 1.00 87.31 99 GLY A N 1
ATOM 773 C CA . GLY A 1 99 ? 0.183 5.189 -5.913 1.00 87.31 99 GLY A CA 1
ATOM 774 C C . GLY A 1 99 ? 0.569 4.182 -7.005 1.00 87.31 99 GLY A C 1
ATOM 775 O O . GLY A 1 99 ? 1.605 4.326 -7.653 1.00 87.31 99 GLY A O 1
ATOM 776 N N . MET A 1 100 ? -0.277 3.180 -7.262 1.00 87.25 100 MET A N 1
ATOM 777 C CA . MET A 1 100 ? -0.064 2.230 -8.358 1.00 87.25 100 MET A CA 1
ATOM 778 C C . MET A 1 100 ? -0.265 2.875 -9.733 1.00 87.25 100 MET A C 1
ATOM 780 O O . MET A 1 100 ? 0.511 2.587 -10.639 1.00 87.25 100 MET A O 1
ATOM 784 N N . ALA A 1 101 ? -1.257 3.756 -9.893 1.00 90.50 101 ALA A N 1
ATOM 785 C CA . ALA A 1 101 ? -1.476 4.490 -11.138 1.00 90.50 101 ALA A CA 1
ATOM 786 C C . ALA A 1 101 ? -0.287 5.405 -11.471 1.00 90.50 101 ALA A C 1
ATOM 788 O O . ALA A 1 101 ? 0.258 5.311 -12.566 1.00 90.50 101 ALA A O 1
ATOM 789 N N . GLU A 1 102 ? 0.189 6.189 -10.497 1.00 92.69 102 GLU A N 1
ATOM 790 C CA . GLU A 1 102 ? 1.383 7.033 -10.653 1.00 92.69 102 GLU A CA 1
ATOM 791 C C . GLU A 1 102 ? 2.602 6.200 -11.072 1.00 92.69 102 GLU A C 1
ATOM 793 O O . GLU A 1 102 ? 3.319 6.549 -12.010 1.00 92.69 102 GLU A O 1
ATOM 798 N N . ARG A 1 103 ? 2.808 5.040 -10.435 1.00 91.00 103 ARG A N 1
ATOM 799 C CA . ARG A 1 103 ? 3.928 4.160 -10.776 1.00 91.00 103 ARG A CA 1
ATOM 800 C C . ARG A 1 103 ? 3.804 3.537 -12.168 1.00 91.00 103 ARG A C 1
ATOM 802 O O . ARG A 1 103 ? 4.821 3.337 -12.834 1.00 91.00 103 ARG A O 1
ATOM 809 N N . ILE A 1 104 ? 2.592 3.199 -12.603 1.00 94.50 104 ILE A N 1
ATOM 810 C CA . ILE A 1 104 ? 2.334 2.705 -13.961 1.00 94.50 104 ILE A CA 1
ATOM 811 C C . ILE A 1 104 ? 2.660 3.795 -14.979 1.00 94.50 104 ILE A C 1
ATOM 813 O O . ILE A 1 104 ? 3.345 3.502 -15.958 1.00 94.50 104 ILE A O 1
ATOM 817 N N . ASP A 1 105 ? 2.244 5.034 -14.727 1.00 95.25 105 ASP A N 1
ATOM 818 C CA . ASP A 1 105 ? 2.523 6.165 -15.611 1.00 95.25 105 ASP A CA 1
ATOM 819 C C . ASP A 1 105 ? 4.032 6.436 -15.709 1.00 95.25 105 ASP A C 1
ATOM 821 O O . ASP A 1 105 ? 4.574 6.555 -16.810 1.00 95.25 105 ASP A O 1
ATOM 825 N N . GLU A 1 106 ? 4.747 6.430 -14.579 1.00 94.69 106 GLU A N 1
ATOM 826 C CA . GLU A 1 106 ? 6.213 6.530 -14.553 1.00 94.69 106 GLU A CA 1
ATOM 827 C C . GLU A 1 106 ? 6.882 5.429 -15.386 1.00 94.69 106 GLU A C 1
ATOM 829 O O . GLU A 1 106 ? 7.775 5.699 -16.196 1.00 94.69 106 GLU A O 1
ATOM 834 N N . LEU A 1 107 ? 6.454 4.176 -15.199 1.00 94.81 107 LEU A N 1
ATOM 835 C CA . LEU A 1 107 ? 6.996 3.035 -15.933 1.00 94.81 107 LEU A CA 1
ATOM 836 C C . LEU A 1 107 ? 6.649 3.096 -17.421 1.00 94.81 107 LEU A C 1
ATOM 838 O O . LEU A 1 107 ? 7.481 2.712 -18.242 1.00 94.81 107 LEU A O 1
ATOM 842 N N . ALA A 1 108 ? 5.465 3.587 -17.785 1.00 94.94 108 ALA A N 1
ATOM 843 C CA . ALA A 1 108 ? 5.051 3.766 -19.170 1.00 94.94 108 ALA A CA 1
ATOM 844 C C . ALA A 1 108 ? 5.917 4.821 -19.872 1.00 94.94 108 ALA A C 1
ATOM 846 O O . ALA A 1 108 ? 6.432 4.559 -20.961 1.00 94.94 108 ALA A O 1
ATOM 847 N N . ILE A 1 109 ? 6.155 5.965 -19.222 1.00 97.12 109 ILE A N 1
ATOM 848 C CA . ILE A 1 109 ? 7.047 7.019 -19.726 1.00 97.12 109 ILE A CA 1
ATOM 849 C C . ILE A 1 109 ? 8.477 6.482 -19.877 1.00 97.12 109 ILE A C 1
ATOM 851 O O . ILE A 1 109 ? 9.114 6.682 -20.913 1.00 97.12 109 ILE A O 1
ATOM 855 N N . ALA A 1 110 ? 8.983 5.762 -18.871 1.00 94.62 110 ALA A N 1
ATOM 856 C CA . ALA A 1 110 ? 10.318 5.174 -18.920 1.00 94.62 110 ALA A CA 1
ATOM 857 C C . ALA A 1 110 ? 10.454 4.142 -20.053 1.00 94.62 110 ALA A C 1
ATOM 859 O O . ALA A 1 110 ? 11.449 4.162 -20.779 1.00 94.62 110 ALA A O 1
ATOM 860 N N . ASN A 1 111 ? 9.450 3.283 -20.252 1.00 96.25 111 ASN A N 1
ATOM 861 C CA . ASN A 1 111 ? 9.437 2.312 -21.348 1.00 96.25 111 ASN A CA 1
ATOM 862 C C . ASN A 1 111 ? 9.413 2.991 -22.717 1.00 96.25 111 ASN A C 1
ATOM 864 O O . ASN A 1 111 ? 10.159 2.592 -23.605 1.00 96.25 111 ASN A O 1
ATOM 868 N N . GLN A 1 112 ? 8.585 4.025 -22.891 1.00 95.69 112 GLN A N 1
ATOM 869 C CA . GLN A 1 112 ? 8.537 4.787 -24.140 1.00 95.69 112 GLN A CA 1
ATOM 870 C C . GLN A 1 112 ? 9.892 5.416 -24.457 1.00 95.69 112 GLN A C 1
ATOM 872 O O . GLN A 1 112 ? 10.371 5.307 -25.584 1.00 95.69 112 GLN A O 1
ATOM 877 N N . ARG A 1 113 ? 10.545 6.011 -23.454 1.00 97.12 113 ARG A N 1
ATOM 878 C CA . ARG A 1 113 ? 11.883 6.583 -23.617 1.00 97.12 113 ARG A CA 1
ATOM 879 C C . ARG A 1 113 ? 12.910 5.525 -24.015 1.00 97.12 113 ARG A C 1
ATOM 881 O O . ARG A 1 113 ? 13.618 5.717 -24.994 1.00 97.12 113 ARG A O 1
ATOM 888 N N . LEU A 1 114 ? 12.947 4.393 -23.312 1.00 96.94 114 LEU A N 1
ATOM 889 C CA . LEU A 1 114 ? 13.858 3.294 -23.643 1.00 96.94 114 LEU A CA 1
ATOM 890 C C . LEU A 1 114 ? 13.597 2.726 -25.042 1.00 96.94 114 LEU A C 1
ATOM 892 O O . LEU A 1 114 ? 14.544 2.383 -25.743 1.00 96.94 114 LEU A O 1
ATOM 896 N N . ALA A 1 115 ? 12.336 2.646 -25.470 1.00 93.44 115 ALA A N 1
ATOM 897 C CA . ALA A 1 115 ? 11.987 2.210 -26.816 1.00 93.44 115 ALA A CA 1
ATOM 898 C C . ALA A 1 115 ? 12.502 3.191 -27.882 1.00 93.44 115 ALA A C 1
ATOM 900 O O . ALA A 1 115 ? 13.069 2.754 -28.882 1.00 93.44 115 ALA A O 1
ATOM 901 N N . MET A 1 116 ? 12.363 4.501 -27.651 1.00 96.50 116 MET A N 1
ATOM 902 C CA . MET A 1 116 ? 12.917 5.527 -28.539 1.00 96.50 116 MET A CA 1
ATOM 903 C C . MET A 1 116 ? 14.446 5.465 -28.599 1.00 96.50 116 MET A C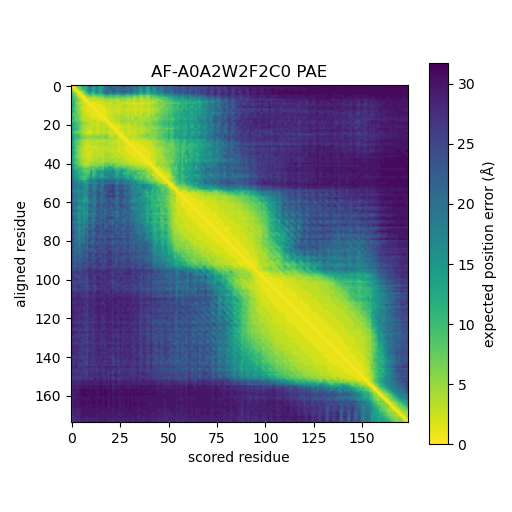 1
ATOM 905 O O . MET A 1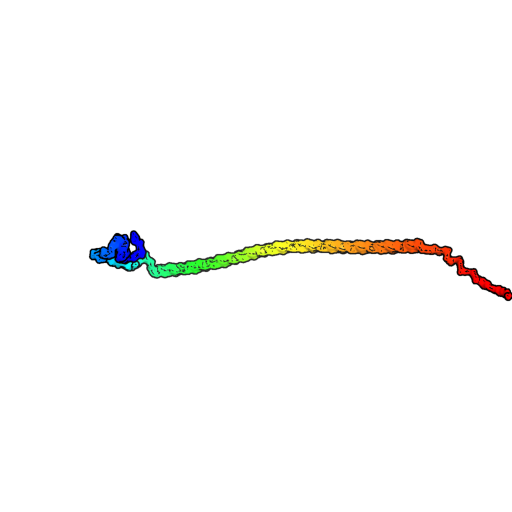 116 ? 15.006 5.466 -29.692 1.00 96.50 116 MET A O 1
ATOM 909 N N . ASP A 1 117 ? 15.114 5.362 -27.449 1.00 96.06 117 ASP A N 1
ATOM 910 C CA . ASP A 1 117 ? 16.576 5.280 -27.371 1.00 96.06 117 ASP A CA 1
ATOM 911 C C . ASP A 1 117 ? 17.094 4.020 -28.090 1.00 96.06 117 ASP A C 1
ATOM 913 O O . ASP A 1 117 ? 18.081 4.068 -28.826 1.00 96.06 117 ASP A O 1
ATOM 917 N N . ASN A 1 118 ? 16.399 2.889 -27.933 1.00 96.56 118 ASN A N 1
ATOM 918 C CA . ASN A 1 118 ? 16.748 1.640 -28.606 1.00 96.56 118 ASN A CA 1
ATOM 919 C C . ASN A 1 118 ? 16.542 1.733 -30.125 1.00 96.56 118 ASN A C 1
ATOM 921 O O . ASN A 1 118 ? 17.395 1.281 -30.885 1.00 96.56 118 ASN A O 1
ATOM 925 N N . GLN A 1 119 ? 15.458 2.372 -30.579 1.00 96.06 119 GLN A N 1
ATOM 926 C CA . GLN A 1 119 ? 15.240 2.615 -32.005 1.00 96.06 119 GLN A CA 1
ATOM 927 C C . GLN A 1 119 ? 16.346 3.499 -32.592 1.00 96.06 119 GLN A C 1
ATOM 929 O O . GLN A 1 119 ? 16.931 3.151 -33.611 1.00 96.06 119 GLN A O 1
ATOM 934 N N . GLN A 1 120 ? 16.705 4.592 -31.914 1.00 95.88 120 GLN A N 1
ATOM 935 C CA . GLN A 1 120 ? 17.796 5.468 -32.350 1.00 95.88 120 GLN A CA 1
ATOM 936 C C . GLN A 1 120 ? 19.133 4.724 -32.428 1.00 95.88 120 GLN A C 1
ATOM 938 O O . GLN A 1 120 ? 19.891 4.896 -33.384 1.00 95.88 120 GLN A O 1
ATOM 943 N N . ALA A 1 121 ? 19.429 3.875 -31.441 1.00 93.38 121 ALA A N 1
ATOM 944 C CA . ALA A 1 121 ? 20.632 3.052 -31.445 1.00 93.38 121 ALA A CA 1
ATOM 945 C C . ALA A 1 121 ? 20.617 1.999 -32.566 1.00 93.38 121 ALA A C 1
ATOM 947 O O . ALA A 1 121 ? 21.669 1.699 -33.140 1.00 93.38 121 ALA A O 1
ATOM 948 N N . ALA A 1 122 ? 19.452 1.436 -32.891 1.00 95.00 122 ALA A N 1
ATOM 949 C CA . ALA A 1 122 ? 19.287 0.506 -34.003 1.00 95.00 122 ALA A CA 1
ATOM 950 C C . ALA A 1 122 ? 19.528 1.204 -35.350 1.00 95.00 122 ALA A C 1
ATOM 952 O O . ALA A 1 122 ? 20.354 0.729 -36.132 1.00 95.00 122 ALA A O 1
ATOM 953 N N . ASP A 1 123 ? 18.910 2.366 -35.565 1.00 96.62 123 ASP A N 1
ATOM 954 C CA . ASP A 1 123 ? 19.063 3.166 -36.784 1.00 96.62 123 ASP A CA 1
ATOM 955 C C . ASP A 1 123 ? 20.527 3.600 -36.977 1.00 96.62 123 ASP A C 1
ATOM 957 O O . ASP A 1 123 ? 21.097 3.468 -38.061 1.00 96.62 123 ASP A O 1
ATOM 961 N N . ALA A 1 124 ? 21.184 4.064 -35.908 1.00 96.12 124 ALA A N 1
ATOM 962 C CA . ALA A 1 124 ? 22.597 4.438 -35.949 1.00 96.12 124 ALA A CA 1
ATOM 963 C C . ALA A 1 124 ? 23.503 3.240 -36.279 1.00 96.12 124 ALA A C 1
ATOM 965 O O . ALA A 1 124 ? 24.455 3.370 -37.052 1.00 96.12 124 ALA A O 1
ATOM 966 N N . ASN A 1 125 ? 23.208 2.060 -35.728 1.00 96.88 125 ASN A N 1
ATOM 967 C CA . ASN A 1 125 ? 23.937 0.837 -36.060 1.00 96.88 125 ASN A CA 1
ATOM 968 C C . ASN A 1 125 ? 23.761 0.444 -37.528 1.00 96.88 125 ASN A C 1
ATOM 970 O O . ASN A 1 125 ? 24.726 0.017 -38.160 1.00 96.88 125 ASN A O 1
ATOM 974 N N . GLU A 1 126 ? 22.553 0.565 -38.073 1.00 97.62 126 GLU A N 1
ATOM 975 C CA . GLU A 1 126 ? 22.289 0.279 -39.482 1.00 97.62 126 GLU A CA 1
ATOM 976 C C . GLU A 1 126 ? 23.061 1.237 -40.397 1.00 97.62 126 GLU A C 1
ATOM 978 O O . GLU A 1 126 ? 23.754 0.790 -41.312 1.00 97.62 126 GLU A O 1
ATOM 983 N N . GLN A 1 127 ? 23.057 2.534 -40.081 1.00 97.56 127 GLN A N 1
ATOM 984 C CA . GLN A 1 127 ? 23.832 3.538 -40.814 1.00 97.56 127 GLN A CA 1
ATOM 985 C C . GLN A 1 127 ? 25.337 3.252 -40.776 1.00 97.56 127 GLN A C 1
ATOM 987 O O . GLN A 1 127 ? 26.008 3.308 -41.808 1.00 97.56 127 GLN A O 1
ATOM 992 N N . LEU A 1 128 ? 25.884 2.921 -39.602 1.00 97.38 128 LEU A N 1
ATOM 993 C CA . LEU A 1 128 ? 27.304 2.588 -39.464 1.00 97.38 128 LEU A CA 1
ATOM 994 C C . LEU A 1 128 ? 27.671 1.326 -40.247 1.00 97.38 128 LEU A C 1
ATOM 996 O O . LEU A 1 128 ? 28.711 1.308 -40.902 1.00 97.38 128 LEU A O 1
ATOM 1000 N N . LYS A 1 129 ? 26.820 0.295 -40.226 1.00 97.06 129 LYS A N 1
ATOM 1001 C CA . LYS A 1 129 ? 27.017 -0.920 -41.029 1.00 97.06 129 LYS A CA 1
ATOM 1002 C C . LYS A 1 129 ? 27.018 -0.615 -42.525 1.00 97.06 129 LYS A C 1
ATOM 1004 O O . LYS A 1 129 ? 27.895 -1.111 -43.225 1.00 97.06 129 LYS A O 1
ATOM 1009 N N . GLY A 1 130 ? 26.092 0.223 -42.994 1.00 97.56 130 GLY A N 1
ATOM 1010 C CA . GLY A 1 130 ? 26.071 0.686 -44.383 1.00 97.56 130 GLY A CA 1
ATOM 1011 C C . GLY A 1 130 ? 27.377 1.380 -44.768 1.00 97.56 130 GLY A C 1
ATOM 1012 O O . GLY A 1 130 ? 28.006 1.019 -45.757 1.00 97.56 130 GLY A O 1
ATOM 1013 N N . ARG A 1 131 ? 27.860 2.291 -43.917 1.00 97.44 131 ARG A N 1
ATOM 1014 C CA . ARG A 1 131 ? 29.102 3.033 -44.175 1.00 97.44 131 ARG A CA 1
ATOM 1015 C C . ARG A 1 131 ? 30.352 2.157 -44.150 1.00 97.44 131 ARG A C 1
ATOM 1017 O O . ARG A 1 131 ? 31.290 2.410 -44.897 1.00 97.44 131 ARG A O 1
ATOM 1024 N N . ILE A 1 132 ? 30.375 1.125 -43.305 1.00 97.94 132 ILE A N 1
ATOM 1025 C CA . ILE A 1 132 ? 31.437 0.112 -43.326 1.00 97.94 132 ILE A CA 1
ATOM 1026 C C . ILE A 1 132 ? 31.429 -0.623 -44.670 1.00 97.94 132 ILE A C 1
ATOM 1028 O O . ILE A 1 132 ? 32.485 -0.740 -45.282 1.00 97.94 132 ILE A O 1
ATOM 1032 N N . ALA A 1 133 ? 30.261 -1.057 -45.151 1.00 97.75 133 ALA A N 1
ATOM 1033 C CA . ALA A 1 133 ? 30.151 -1.765 -46.425 1.00 97.75 133 ALA A CA 1
ATOM 1034 C C . ALA A 1 133 ? 30.601 -0.900 -47.619 1.00 97.75 133 ALA A C 1
ATOM 1036 O O . ALA A 1 133 ? 31.362 -1.373 -48.461 1.00 97.75 133 ALA A O 1
ATOM 1037 N N . GLU A 1 134 ? 30.202 0.375 -47.658 1.00 97.88 134 GLU A N 1
ATOM 1038 C CA . GLU A 1 134 ? 30.647 1.337 -48.679 1.00 97.88 134 GLU A CA 1
ATOM 1039 C C . GLU A 1 134 ? 32.176 1.496 -48.680 1.00 97.88 134 GLU A C 1
ATOM 1041 O O . GLU A 1 134 ? 32.824 1.357 -49.717 1.00 97.88 134 GLU A O 1
ATOM 1046 N N . LEU A 1 135 ? 32.781 1.715 -47.507 1.00 97.62 135 LEU A N 1
ATOM 1047 C CA . LEU A 1 135 ? 34.235 1.862 -47.380 1.00 97.62 135 LEU A CA 1
ATOM 1048 C C . LEU A 1 135 ? 34.990 0.575 -47.744 1.00 97.62 135 LEU A C 1
ATOM 1050 O O . LEU A 1 135 ? 36.091 0.635 -48.299 1.00 97.62 135 LEU A O 1
ATOM 1054 N N . GLU A 1 136 ? 34.427 -0.594 -47.435 1.00 97.88 136 GLU A N 1
ATOM 1055 C CA . GLU A 1 136 ? 34.983 -1.885 -47.844 1.00 97.88 136 GLU A CA 1
ATOM 1056 C C . GLU A 1 136 ? 34.959 -2.054 -49.370 1.00 97.88 136 GLU A C 1
ATOM 1058 O O . GLU A 1 136 ? 35.953 -2.516 -49.946 1.00 97.88 136 GLU A O 1
ATOM 1063 N N . GLU A 1 137 ? 33.878 -1.636 -50.035 1.00 98.12 137 GLU A N 1
ATOM 1064 C CA . GLU A 1 137 ? 33.760 -1.645 -51.495 1.00 98.12 137 GLU A CA 1
ATOM 1065 C C . GLU A 1 137 ? 34.749 -0.668 -52.150 1.00 98.12 137 GLU A C 1
ATOM 1067 O O . GLU A 1 137 ? 35.489 -1.054 -53.063 1.00 98.12 137 GLU A O 1
ATOM 1072 N N . GLU A 1 138 ? 34.854 0.561 -51.639 1.00 97.75 138 GLU A N 1
ATOM 1073 C CA . GLU A 1 138 ? 35.828 1.555 -52.105 1.00 97.75 138 GLU A CA 1
ATOM 1074 C C . GLU A 1 138 ? 37.270 1.048 -51.965 1.00 97.75 138 GLU A C 1
ATOM 1076 O O . GLU A 1 138 ? 38.081 1.149 -52.893 1.00 97.75 138 GLU A O 1
ATOM 1081 N N . LEU A 1 139 ? 37.600 0.437 -50.825 1.00 97.88 139 LEU A N 1
ATOM 1082 C CA . LEU A 1 139 ? 38.917 -0.139 -50.573 1.00 97.88 139 LEU A CA 1
ATOM 1083 C C . LEU A 1 139 ? 39.199 -1.341 -51.488 1.00 97.88 139 LEU A C 1
ATOM 1085 O O . LEU A 1 139 ? 40.329 -1.501 -51.972 1.00 97.88 139 LEU A O 1
ATOM 1089 N N . ALA A 1 140 ? 38.198 -2.178 -51.768 1.00 97.56 140 ALA A N 1
ATOM 1090 C CA . ALA A 1 140 ? 38.316 -3.266 -52.733 1.00 97.56 140 ALA A CA 1
ATOM 1091 C C . ALA A 1 140 ? 38.574 -2.732 -54.153 1.00 97.56 140 ALA A C 1
ATOM 1093 O O . ALA A 1 140 ? 39.498 -3.210 -54.827 1.00 97.56 140 ALA A O 1
ATOM 1094 N N . ALA A 1 141 ? 37.833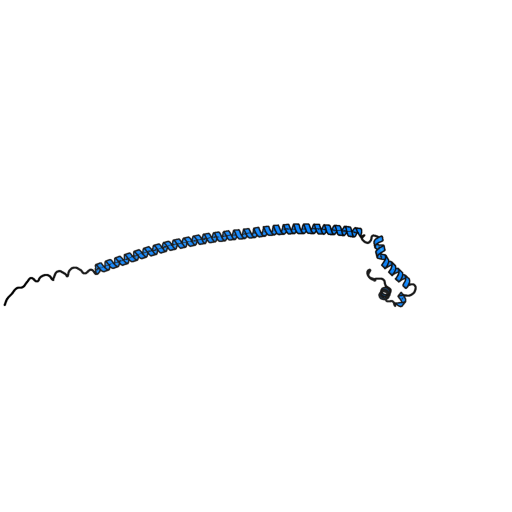 -1.705 -54.579 1.00 97.31 141 ALA A N 1
ATOM 1095 C CA . ALA A 1 141 ? 37.997 -1.042 -55.869 1.00 97.31 141 ALA A CA 1
ATOM 1096 C C . ALA A 1 141 ? 39.380 -0.380 -56.004 1.00 97.31 141 ALA A C 1
ATOM 1098 O O . ALA A 1 141 ? 40.079 -0.600 -57.000 1.00 97.31 141 ALA A O 1
ATOM 1099 N N . ALA A 1 142 ? 39.840 0.343 -54.978 1.00 97.12 142 ALA A N 1
ATOM 1100 C CA . ALA A 1 142 ? 41.165 0.959 -54.946 1.00 97.12 142 ALA A CA 1
ATOM 1101 C C . ALA A 1 142 ? 42.285 -0.090 -55.059 1.00 97.12 142 ALA A C 1
ATOM 1103 O O . ALA A 1 142 ? 43.209 0.054 -55.865 1.00 97.12 142 ALA A O 1
ATOM 1104 N N . ARG A 1 143 ? 42.180 -1.206 -54.320 1.00 97.06 143 ARG A N 1
ATOM 1105 C CA . ARG A 1 143 ? 43.131 -2.329 -54.414 1.00 97.06 143 ARG A CA 1
ATOM 1106 C C . ARG A 1 143 ? 43.115 -3.003 -55.785 1.00 97.06 143 ARG A C 1
ATOM 1108 O O . ARG A 1 143 ? 44.160 -3.482 -56.235 1.00 97.06 143 ARG A O 1
ATOM 1115 N N . ALA A 1 144 ? 41.955 -3.106 -56.431 1.00 96.56 144 ALA A N 1
ATOM 1116 C CA . ALA A 1 144 ? 41.836 -3.663 -57.776 1.00 96.56 144 ALA A CA 1
ATOM 1117 C C . ALA A 1 144 ? 42.471 -2.735 -58.824 1.00 96.56 144 ALA A C 1
ATOM 1119 O O . ALA A 1 144 ? 43.242 -3.204 -59.665 1.00 96.56 144 ALA A O 1
ATOM 1120 N N . SER A 1 145 ? 42.220 -1.426 -58.723 1.00 95.62 145 SER A N 1
ATOM 1121 C CA . SER A 1 145 ? 42.838 -0.392 -59.560 1.00 95.62 145 SER A CA 1
ATOM 1122 C C . SER A 1 145 ? 44.364 -0.400 -59.430 1.00 95.62 145 SER A C 1
ATOM 1124 O O . SER A 1 145 ? 45.065 -0.538 -60.432 1.00 95.62 145 SER A O 1
ATOM 1126 N N . LEU A 1 146 ? 44.892 -0.402 -58.199 1.00 94.81 146 LEU A N 1
ATOM 1127 C CA . LEU A 1 146 ? 46.334 -0.477 -57.944 1.00 94.81 146 LEU A CA 1
ATOM 1128 C C . LEU A 1 146 ? 46.961 -1.735 -58.561 1.00 94.81 146 LEU A C 1
ATOM 1130 O O . LEU A 1 146 ? 47.999 -1.660 -59.214 1.00 94.81 146 LEU A O 1
ATOM 1134 N N . ARG A 1 147 ? 46.314 -2.899 -58.410 1.00 95.50 147 ARG A N 1
ATOM 1135 C CA . ARG A 1 147 ? 46.774 -4.146 -59.043 1.00 95.50 147 ARG A CA 1
ATOM 1136 C C . ARG A 1 147 ? 46.791 -4.056 -60.568 1.00 95.50 147 ARG A C 1
ATOM 1138 O O . ARG A 1 147 ? 47.675 -4.643 -61.188 1.00 95.50 147 ARG A O 1
ATOM 1145 N N . ARG A 1 148 ? 45.834 -3.354 -61.175 1.00 93.69 148 ARG A N 1
ATOM 1146 C CA . ARG A 1 148 ? 45.783 -3.138 -62.626 1.00 93.69 148 ARG A CA 1
ATOM 1147 C C . ARG A 1 148 ? 46.938 -2.258 -63.093 1.00 93.69 148 ARG A C 1
ATOM 1149 O O . ARG A 1 148 ? 47.684 -2.692 -63.964 1.00 93.69 148 ARG A O 1
ATOM 1156 N N . VAL A 1 149 ? 47.138 -1.109 -62.445 1.00 94.25 149 VAL A N 1
ATOM 1157 C CA . VAL A 1 149 ? 48.246 -0.186 -62.739 1.00 94.25 149 VAL A CA 1
ATOM 1158 C C . VAL A 1 149 ? 49.590 -0.902 -62.602 1.00 94.25 149 VAL A C 1
ATOM 1160 O O . VAL A 1 149 ? 50.401 -0.870 -63.519 1.00 94.25 149 VAL A O 1
ATOM 1163 N N . LEU A 1 150 ? 49.805 -1.647 -61.512 1.00 92.56 150 LEU A N 1
ATOM 1164 C CA . LEU A 1 150 ? 51.040 -2.416 -61.318 1.00 92.56 150 LEU A CA 1
ATOM 1165 C C . LEU A 1 150 ? 51.261 -3.484 -62.401 1.00 92.56 150 LEU A C 1
ATOM 1167 O O . LEU A 1 150 ? 52.401 -3.728 -62.788 1.00 92.56 150 LEU A O 1
ATOM 1171 N N . ARG A 1 151 ? 50.203 -4.133 -62.905 1.00 91.62 151 ARG A N 1
ATOM 1172 C CA . ARG A 1 151 ? 50.314 -5.092 -64.020 1.00 91.62 151 ARG A CA 1
ATOM 1173 C C . ARG A 1 151 ? 50.623 -4.410 -65.348 1.00 91.62 151 ARG A C 1
ATOM 1175 O O . ARG A 1 151 ? 51.352 -4.984 -66.146 1.00 91.62 151 ARG A O 1
ATOM 1182 N N . GLU A 1 152 ? 50.059 -3.232 -65.594 1.00 89.25 152 GLU A N 1
ATOM 1183 C CA . GLU A 1 152 ? 50.314 -2.446 -66.805 1.00 89.25 152 GLU A CA 1
ATOM 1184 C C . GLU A 1 152 ? 51.758 -1.936 -66.836 1.00 89.25 152 GLU A C 1
ATOM 1186 O O . GLU A 1 152 ? 52.431 -2.109 -67.848 1.00 89.25 152 GLU A O 1
ATOM 1191 N N . THR A 1 153 ? 52.274 -1.431 -65.711 1.00 84.69 153 THR A N 1
ATOM 1192 C CA . THR A 1 153 ? 53.678 -1.006 -65.585 1.00 84.69 153 THR A CA 1
ATOM 1193 C C . THR A 1 153 ? 54.658 -2.175 -65.702 1.00 84.69 153 THR A C 1
ATOM 1195 O O . THR A 1 153 ? 55.718 -2.033 -66.301 1.00 84.69 153 THR A O 1
ATOM 1198 N N . ASN A 1 154 ? 54.310 -3.349 -65.166 1.00 77.50 154 ASN A N 1
ATOM 1199 C CA . ASN A 1 154 ? 55.153 -4.549 -65.238 1.00 77.50 154 ASN A CA 1
ATOM 1200 C C . ASN A 1 154 ? 54.954 -5.367 -66.523 1.00 77.50 154 ASN A C 1
ATOM 1202 O O . ASN A 1 154 ? 55.504 -6.464 -66.638 1.00 77.50 154 ASN A O 1
ATOM 1206 N N . ARG A 1 155 ? 54.155 -4.887 -67.485 1.00 72.19 155 ARG A N 1
ATOM 1207 C CA . ARG A 1 155 ? 53.940 -5.603 -68.743 1.00 72.19 155 ARG A CA 1
ATOM 1208 C C . ARG A 1 155 ? 55.225 -5.499 -69.578 1.00 72.19 155 ARG A C 1
ATOM 1210 O O . ARG A 1 155 ? 55.593 -4.390 -69.962 1.00 72.19 155 ARG A O 1
ATOM 1217 N N . PRO A 1 156 ? 55.933 -6.608 -69.863 1.00 61.41 156 PRO A N 1
ATOM 1218 C CA . PRO A 1 156 ? 57.148 -6.544 -70.664 1.00 61.41 156 PRO A CA 1
ATOM 1219 C C . PRO A 1 156 ? 56.805 -6.016 -72.061 1.00 61.41 156 PRO A C 1
ATOM 1221 O O . PRO A 1 156 ? 55.894 -6.519 -72.722 1.00 61.41 156 PRO A O 1
ATOM 1224 N N . SER A 1 157 ? 57.520 -4.974 -72.491 1.00 56.66 157 SER A N 1
ATOM 1225 C CA . SER A 1 157 ? 57.395 -4.405 -73.834 1.00 56.66 157 SER A CA 1
ATOM 1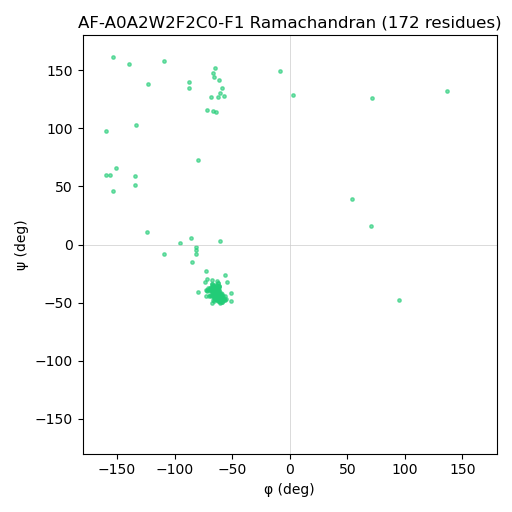226 C C . SER A 1 157 ? 57.657 -5.494 -74.887 1.00 56.66 157 SER A C 1
ATOM 1228 O O 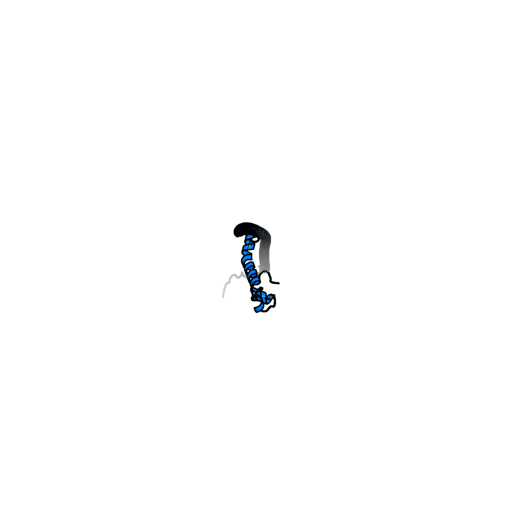. SER A 1 157 ? 58.691 -6.167 -74.805 1.00 56.66 157 SER A O 1
ATOM 1230 N N . PRO A 1 158 ? 56.770 -5.706 -75.878 1.00 56.12 158 PRO A N 1
ATOM 1231 C CA . PRO A 1 158 ? 56.948 -6.742 -76.885 1.00 56.12 158 PRO A CA 1
ATOM 1232 C C . PRO A 1 158 ? 57.939 -6.259 -77.955 1.00 56.12 158 PRO A C 1
ATOM 1234 O O . PRO A 1 158 ? 57.547 -5.924 -79.068 1.00 56.12 158 PRO A O 1
ATOM 1237 N N . ILE A 1 159 ? 59.233 -6.184 -77.620 1.00 54.75 159 ILE A N 1
ATOM 1238 C CA . ILE A 1 159 ? 60.312 -5.874 -78.586 1.00 54.75 159 ILE A CA 1
ATOM 1239 C C . ILE A 1 159 ? 61.404 -6.967 -78.615 1.00 54.75 159 ILE A C 1
ATOM 1241 O O . ILE A 1 159 ? 62.417 -6.830 -79.290 1.00 54.75 159 ILE A O 1
ATOM 1245 N N . ALA A 1 160 ? 61.189 -8.127 -77.992 1.00 55.34 160 ALA A N 1
ATOM 1246 C CA . ALA A 1 160 ? 62.170 -9.215 -78.029 1.00 55.34 160 ALA A CA 1
ATOM 1247 C C . ALA A 1 160 ? 61.546 -10.587 -78.313 1.00 55.34 160 ALA A C 1
ATOM 1249 O O . ALA A 1 160 ? 61.689 -11.491 -77.506 1.00 55.34 160 ALA A O 1
ATOM 1250 N N . ASP A 1 161 ? 60.865 -10.756 -79.456 1.00 52.31 161 ASP A N 1
ATOM 1251 C CA . ASP A 1 161 ? 60.606 -12.114 -79.975 1.00 52.31 161 ASP A CA 1
ATOM 1252 C C . ASP A 1 161 ? 60.428 -12.194 -81.507 1.00 52.31 161 ASP A C 1
ATOM 1254 O O . ASP A 1 161 ? 59.498 -12.789 -82.045 1.00 52.31 161 ASP A O 1
ATOM 1258 N N . ARG A 1 162 ? 61.321 -11.535 -82.260 1.00 49.94 162 ARG A N 1
ATOM 1259 C CA . ARG A 1 162 ? 61.457 -11.742 -83.718 1.00 49.94 162 ARG A CA 1
ATOM 1260 C C . ARG A 1 162 ? 62.917 -11.884 -84.148 1.00 49.94 162 ARG A C 1
ATOM 1262 O O . ARG A 1 162 ? 63.346 -11.181 -85.055 1.00 49.94 162 ARG A O 1
ATOM 1269 N N . ARG A 1 163 ? 63.704 -12.759 -83.510 1.00 50.72 163 ARG A N 1
ATOM 1270 C CA . ARG A 1 163 ? 64.996 -13.238 -84.058 1.00 50.72 163 ARG A CA 1
ATOM 1271 C C . ARG A 1 163 ? 65.338 -14.658 -83.579 1.00 50.72 163 ARG A C 1
ATOM 1273 O O . ARG A 1 163 ? 66.326 -14.850 -82.886 1.00 50.72 163 ARG A O 1
ATOM 1280 N N . SER A 1 164 ? 64.562 -15.662 -83.982 1.00 50.91 164 SER A N 1
ATOM 1281 C CA . SER A 1 164 ? 65.001 -17.073 -83.947 1.00 50.91 164 SER A CA 1
ATOM 1282 C C . SER A 1 164 ? 64.169 -17.937 -84.905 1.00 50.91 164 SER A C 1
ATOM 1284 O O . SER A 1 164 ? 63.496 -18.886 -84.525 1.00 50.91 164 SER A O 1
ATOM 1286 N N . GLY A 1 165 ? 64.203 -17.600 -86.194 1.00 54.06 165 GLY A N 1
ATOM 1287 C CA . GLY A 1 165 ? 63.509 -18.372 -87.222 1.00 54.06 165 GLY A CA 1
ATOM 1288 C C . GLY A 1 165 ? 64.128 -18.194 -88.599 1.00 54.06 165 GLY A C 1
ATOM 1289 O O . GLY A 1 165 ? 63.463 -17.696 -89.496 1.00 54.06 165 GLY A O 1
ATOM 1290 N N . SER A 1 166 ? 65.410 -18.535 -88.765 1.00 50.75 166 SER A N 1
ATOM 1291 C CA . SER A 1 166 ? 65.959 -18.845 -90.092 1.00 50.75 166 SER A CA 1
ATOM 1292 C C . SER A 1 166 ? 67.251 -19.663 -89.983 1.00 50.75 166 SER A C 1
ATOM 1294 O O . SER A 1 166 ? 68.335 -19.128 -89.762 1.00 50.75 166 SER A O 1
ATOM 1296 N N . ARG A 1 167 ? 67.120 -20.983 -90.133 1.00 49.34 167 ARG A N 1
ATOM 1297 C CA . ARG A 1 167 ? 68.154 -21.856 -90.703 1.00 49.34 167 ARG A CA 1
ATOM 1298 C C . ARG A 1 167 ? 67.460 -22.765 -91.719 1.00 49.34 167 ARG A C 1
ATOM 1300 O O . ARG A 1 167 ? 66.781 -23.698 -91.294 1.00 49.34 167 ARG A O 1
ATOM 1307 N N . PRO A 1 168 ? 67.581 -22.505 -93.029 1.00 52.91 168 PRO A N 1
ATOM 1308 C CA . PRO A 1 168 ? 67.298 -23.508 -94.036 1.00 52.91 168 PRO A CA 1
ATOM 1309 C C . PRO A 1 168 ? 68.556 -24.350 -94.307 1.00 52.91 168 PRO A C 1
ATOM 1311 O O . PRO A 1 168 ? 69.669 -23.830 -94.322 1.00 52.91 168 PRO A O 1
ATOM 1314 N N . GLY A 1 169 ? 68.305 -25.650 -94.465 1.00 50.19 169 GLY A N 1
ATOM 1315 C CA . GLY A 1 169 ? 69.118 -26.738 -95.019 1.00 50.19 169 GLY A CA 1
ATOM 1316 C C . GLY A 1 169 ? 70.554 -26.492 -95.495 1.00 50.19 169 GLY A C 1
ATOM 1317 O O . GLY A 1 169 ? 70.817 -25.669 -96.366 1.00 50.19 169 GLY A O 1
ATOM 1318 N N . GLU A 1 170 ? 71.440 -27.352 -94.983 1.00 46.00 170 GLU A N 1
ATOM 1319 C CA . GLU A 1 170 ? 72.309 -28.265 -95.760 1.00 46.00 170 GLU A CA 1
ATOM 1320 C C . GLU A 1 170 ? 72.016 -28.358 -97.279 1.00 46.00 170 GLU A C 1
ATOM 1322 O O . GLU A 1 170 ? 70.841 -28.312 -97.662 1.00 46.00 170 GLU A O 1
ATOM 1327 N N . PRO A 1 171 ? 73.030 -28.613 -98.148 1.00 61.22 171 PRO A N 1
ATOM 1328 C CA . PRO A 1 171 ? 73.692 -29.930 -98.107 1.00 61.22 171 PRO A CA 1
ATOM 1329 C C . PRO A 1 171 ? 75.162 -30.066 -98.590 1.00 61.22 171 PRO A C 1
ATOM 1331 O O . PRO A 1 171 ? 75.663 -29.293 -99.399 1.00 61.22 171 PRO A O 1
ATOM 1334 N N . ALA A 1 172 ? 75.744 -31.188 -98.136 1.00 47.00 172 ALA A N 1
ATOM 1335 C CA . ALA A 1 172 ? 76.591 -32.169 -98.841 1.00 47.00 172 ALA A CA 1
ATOM 1336 C C . ALA A 1 172 ? 78.040 -31.844 -99.276 1.00 47.00 172 ALA A C 1
ATOM 1338 O O . ALA A 1 172 ? 78.289 -30.971 -100.099 1.00 47.00 172 ALA A O 1
ATOM 1339 N N . ALA A 1 173 ? 78.958 -32.725 -98.845 1.00 46.38 173 ALA A N 1
ATOM 1340 C CA . ALA A 1 173 ? 79.645 -33.742 -99.672 1.00 46.38 173 ALA A CA 1
ATOM 1341 C C . ALA A 1 173 ? 81.156 -33.839 -99.384 1.00 46.38 173 ALA A C 1
ATOM 1343 O O . ALA A 1 173 ? 81.853 -32.826 -99.418 1.00 46.38 173 ALA A O 1
ATOM 1344 N N . GLY A 1 174 ? 81.651 -35.072 -99.202 1.00 43.12 174 GLY A N 1
ATOM 1345 C CA . GLY A 1 174 ? 83.076 -35.427 -99.270 1.00 43.12 174 GLY A CA 1
ATOM 1346 C C . GLY A 1 174 ? 83.541 -36.345 -98.160 1.00 43.12 174 GLY A C 1
ATOM 1347 O O . GLY A 1 174 ? 84.147 -35.811 -97.210 1.00 43.12 174 GLY A O 1
#

Radius of gyration: 65.41 Å; Cα contacts (8 Å, |Δi|>4): 33; chains: 1; bounding box: 121×43×186 Å

Sequence (174 aa):
MLDAADPITFAAVARQAKVSTWLVYAEGVREHIEQAMKRQADAPLHEQRAGLTASPASLRTDLELARDQIKQLRAERDKLRGNLRLQLGQQLEEISSKGMAERIDELAIANQRLAMDNQQAADANEQLKGRIAELEEELAAARASLRRVLRETNRPSPIADRRSGSRPGEPAAG

Organism: NCBI:txid2070368

Solvent-accessible surface area (backbone atoms only — not comparable to full-atom values): 10224 Å² total; per-residue (Å²): 129,86,60,99,81,67,77,75,40,71,68,52,51,19,62,74,71,74,46,58,68,68,62,48,67,30,89,73,48,32,60,53,51,55,50,50,35,50,51,61,70,47,40,70,62,48,36,52,74,70,64,77,44,83,50,77,65,55,56,49,53,53,50,51,52,50,52,50,51,51,51,50,55,47,53,50,50,52,51,52,50,51,51,49,52,52,51,52,51,52,53,51,50,52,54,50,52,51,55,50,50,55,51,49,52,54,51,50,54,51,49,52,50,51,50,50,54,51,49,54,53,50,53,51,49,52,53,51,52,50,52,49,52,52,53,52,50,53,51,50,50,52,54,50,50,51,53,49,53,55,50,61,72,66,49,77,74,96,83,81,87,89,84,88,86,84,84,82,77,85,84,89,89,135

pLDDT: mean 83.15, std 15.56, range [40.12, 98.12]

Mean predicted aligned error: 18.42 Å